Protein AF-A0A950A2Q5-F1 (afdb_monomer)

Radius of gyration: 20.27 Å; Cα contacts (8 Å, |Δi|>4): 127; chains: 1; bounding box: 58×27×63 Å

Secondary structure (DSSP, 8-state):
-----PPPPP-HHHHHHHHHHHHHHHHHHHHHHHHHHHHHTTHHHHHTTSS-B-HHHHHHHTT--HHHHHHHHHHHHHTTSSEEETTTTEEE--HHHHHHHH-TTSTT--HHHHHHHHHHHHHGGG--

Structure (mmCIF, N/CA/C/O backbone):
data_AF-A0A950A2Q5-F1
#
_entry.id   AF-A0A950A2Q5-F1
#
loop_
_atom_site.group_PDB
_atom_site.id
_atom_site.type_symbol
_atom_site.label_atom_id
_atom_site.label_alt_id
_atom_site.label_comp_id
_atom_site.label_asym_id
_atom_site.label_entity_id
_atom_site.label_seq_id
_atom_site.pdbx_PDB_ins_code
_atom_site.Cartn_x
_atom_site.Cartn_y
_atom_site.Cartn_z
_atom_site.occupancy
_atom_site.B_iso_or_equiv
_atom_site.auth_seq_id
_atom_site.auth_comp_id
_atom_site.auth_asym_id
_atom_site.auth_atom_id
_atom_site.pdbx_PDB_model_num
ATOM 1 N N . MET A 1 1 ? 37.668 -2.706 -46.804 1.00 42.62 1 MET A N 1
ATOM 2 C CA . MET A 1 1 ? 36.791 -3.819 -46.392 1.00 42.62 1 MET A CA 1
ATOM 3 C C . MET A 1 1 ? 35.836 -3.239 -45.363 1.00 42.62 1 MET A C 1
ATOM 5 O O . MET A 1 1 ? 36.250 -3.008 -44.239 1.00 42.62 1 MET A O 1
ATOM 9 N N . SER A 1 2 ? 34.651 -2.813 -45.806 1.00 56.50 2 SER A N 1
ATOM 10 C CA . SER A 1 2 ? 33.672 -2.120 -44.961 1.00 56.50 2 SER A CA 1
ATOM 11 C C . SER A 1 2 ? 32.715 -3.170 -44.416 1.00 56.50 2 SER A C 1
ATOM 13 O O . SER A 1 2 ? 31.931 -3.727 -45.181 1.00 56.50 2 SER A O 1
ATOM 15 N N . THR A 1 3 ? 32.825 -3.497 -43.133 1.00 56.22 3 THR A N 1
ATOM 16 C CA . THR A 1 3 ? 31.851 -4.365 -42.469 1.00 56.22 3 THR A CA 1
ATOM 17 C C . THR A 1 3 ? 30.588 -3.539 -42.276 1.00 56.22 3 THR A C 1
ATOM 19 O O . THR A 1 3 ? 30.581 -2.590 -41.498 1.00 56.22 3 THR A O 1
ATOM 22 N N . ILE A 1 4 ? 29.544 -3.833 -43.047 1.00 60.97 4 ILE A N 1
ATOM 23 C CA . ILE A 1 4 ? 28.211 -3.296 -42.782 1.00 60.97 4 ILE A CA 1
ATOM 24 C C . ILE A 1 4 ? 27.680 -4.123 -41.610 1.00 60.97 4 ILE A C 1
ATOM 26 O O . ILE A 1 4 ? 27.340 -5.290 -41.797 1.00 60.97 4 ILE A O 1
ATOM 30 N N . GLU A 1 5 ? 27.679 -3.561 -40.400 1.00 66.50 5 GLU A N 1
ATOM 31 C CA . GLU A 1 5 ? 26.885 -4.116 -39.301 1.00 66.50 5 GLU A CA 1
ATOM 32 C C . GLU A 1 5 ? 25.421 -4.090 -39.747 1.00 66.50 5 GLU A C 1
ATOM 34 O O . GLU A 1 5 ? 24.836 -3.024 -39.952 1.00 66.50 5 GLU A O 1
ATOM 39 N N . GLN A 1 6 ? 24.842 -5.268 -39.981 1.00 62.38 6 GLN A N 1
ATOM 40 C CA . GLN A 1 6 ? 23.401 -5.369 -40.168 1.00 62.38 6 GLN A CA 1
ATOM 41 C C . GLN A 1 6 ? 22.715 -4.924 -38.869 1.00 62.38 6 GLN A C 1
ATOM 43 O O . GLN A 1 6 ? 23.169 -5.319 -37.792 1.00 62.38 6 GLN A O 1
ATOM 48 N N . PRO A 1 7 ? 21.634 -4.125 -38.939 1.00 70.12 7 PRO A N 1
ATOM 49 C CA . PRO A 1 7 ? 20.871 -3.775 -37.752 1.00 70.12 7 PRO A CA 1
ATOM 50 C C . PRO A 1 7 ? 20.371 -5.054 -37.081 1.00 70.12 7 PRO A C 1
ATOM 52 O O . PRO A 1 7 ? 19.826 -5.930 -37.754 1.00 70.12 7 PRO A O 1
ATOM 55 N N . VAL A 1 8 ? 20.553 -5.163 -35.765 1.00 82.00 8 VAL A N 1
ATOM 56 C CA . VAL A 1 8 ? 19.960 -6.255 -34.989 1.00 82.00 8 VAL A CA 1
ATOM 57 C C . VAL A 1 8 ? 18.440 -6.142 -35.110 1.00 82.00 8 VAL A C 1
ATOM 59 O O . VAL A 1 8 ? 17.856 -5.139 -34.697 1.00 82.00 8 VAL A O 1
ATOM 62 N N . GLU A 1 9 ? 17.804 -7.151 -35.701 1.00 89.12 9 GLU A N 1
ATOM 63 C CA . GLU A 1 9 ? 16.348 -7.221 -35.810 1.00 89.12 9 GLU A CA 1
ATOM 64 C C . GLU A 1 9 ? 15.730 -7.403 -34.414 1.00 89.12 9 GLU A C 1
ATOM 66 O O . GLU A 1 9 ? 16.133 -8.283 -33.649 1.00 89.12 9 GLU A O 1
ATOM 71 N N . VAL A 1 10 ? 14.772 -6.543 -34.059 1.00 93.81 10 VAL A N 1
ATOM 72 C CA . VAL A 1 10 ? 14.095 -6.582 -32.757 1.00 93.81 10 VAL A CA 1
ATOM 73 C C . VAL A 1 10 ? 12.874 -7.489 -32.841 1.00 93.81 10 VAL A C 1
ATOM 75 O O . VAL A 1 10 ? 11.943 -7.233 -33.599 1.00 93.81 10 VAL A O 1
ATOM 78 N N . ASP A 1 11 ? 12.857 -8.516 -31.999 1.00 96.12 11 ASP A N 1
ATOM 79 C CA . ASP A 1 11 ? 11.705 -9.389 -31.782 1.00 96.12 11 ASP A CA 1
ATOM 80 C C . ASP A 1 11 ? 10.662 -8.669 -30.906 1.00 96.12 11 ASP A C 1
ATOM 82 O O . ASP A 1 11 ? 10.907 -8.380 -29.728 1.00 96.12 11 ASP A O 1
ATOM 86 N N . GLY A 1 12 ? 9.506 -8.349 -31.494 1.00 95.94 12 GLY A N 1
ATOM 87 C CA . GLY A 1 12 ? 8.439 -7.591 -30.835 1.00 95.94 12 GLY A CA 1
ATOM 88 C C . GLY A 1 12 ? 7.838 -8.297 -29.61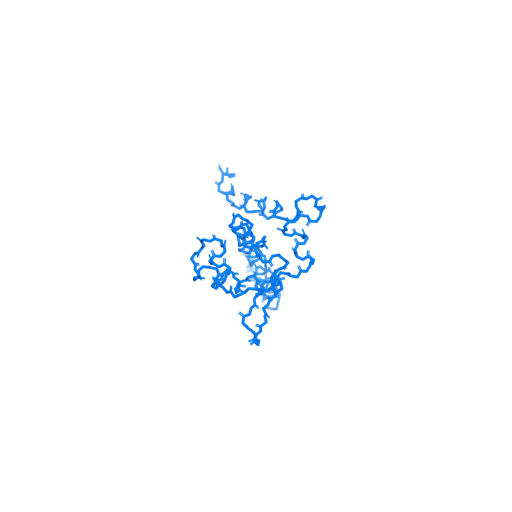6 1.00 95.94 12 GLY A C 1
ATOM 89 O O . GLY A 1 12 ? 7.533 -7.636 -28.621 1.00 95.94 12 GLY A O 1
ATOM 90 N N . ASP A 1 13 ? 7.738 -9.627 -29.638 1.00 97.50 13 ASP A N 1
ATOM 91 C CA . ASP A 1 13 ? 7.182 -10.394 -28.521 1.00 97.50 13 ASP A CA 1
ATOM 92 C C . ASP A 1 13 ? 8.150 -10.389 -27.335 1.00 97.50 13 ASP A C 1
ATOM 94 O O . ASP A 1 13 ? 7.750 -10.145 -26.192 1.00 97.50 13 ASP A O 1
ATOM 98 N N . LYS A 1 14 ? 9.449 -10.579 -27.598 1.00 97.56 14 LYS A N 1
ATOM 99 C CA . LYS A 1 14 ? 10.486 -10.478 -26.556 1.00 97.56 14 LYS A CA 1
ATOM 100 C C . LYS A 1 14 ? 10.581 -9.073 -25.974 1.00 97.56 14 LYS A C 1
ATOM 102 O O . LYS A 1 14 ? 10.770 -8.932 -24.764 1.00 97.56 14 LYS A O 1
ATOM 107 N N . LEU A 1 15 ? 10.4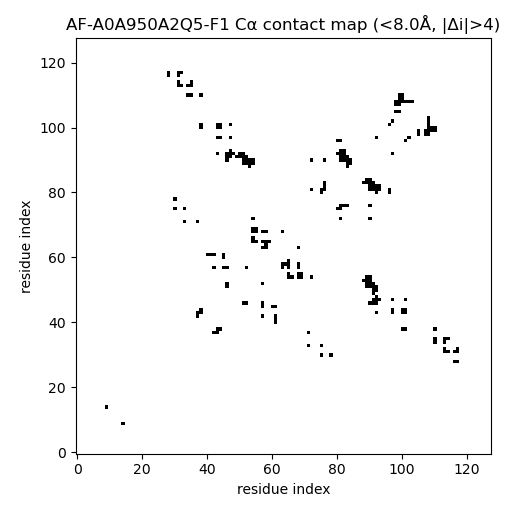34 -8.042 -26.809 1.00 97.44 15 LEU A N 1
ATOM 108 C CA . LEU A 1 15 ? 10.385 -6.658 -26.349 1.00 97.44 15 LEU A CA 1
ATOM 109 C C . LEU A 1 15 ? 9.215 -6.454 -25.382 1.00 97.44 15 LEU A C 1
ATOM 111 O O . LEU A 1 15 ? 9.429 -5.987 -24.265 1.00 97.44 15 LEU A O 1
ATOM 115 N N . MET A 1 16 ? 8.000 -6.847 -25.770 1.00 98.12 16 MET A N 1
ATOM 116 C CA . MET A 1 16 ? 6.820 -6.661 -24.924 1.00 98.12 16 MET A CA 1
ATOM 117 C C . MET A 1 16 ? 6.905 -7.453 -23.616 1.00 98.12 16 MET A C 1
ATOM 119 O O . MET A 1 16 ? 6.549 -6.923 -22.566 1.00 98.12 16 MET A O 1
ATOM 123 N N . GLN A 1 17 ? 7.459 -8.669 -23.630 1.00 98.38 17 GLN A N 1
ATOM 124 C CA . GLN A 1 17 ? 7.735 -9.425 -22.401 1.00 98.38 17 GLN A CA 1
ATOM 125 C C . GLN A 1 17 ? 8.683 -8.679 -21.454 1.00 98.38 17 GLN A C 1
ATOM 127 O O . GLN A 1 17 ? 8.467 -8.662 -20.241 1.00 98.38 17 GLN A O 1
ATOM 132 N N . PHE A 1 18 ? 9.743 -8.061 -21.986 1.00 98.19 18 PHE A N 1
ATOM 133 C CA . PHE A 1 18 ? 10.649 -7.250 -21.177 1.00 98.19 18 PHE A CA 1
ATOM 134 C C . PHE A 1 18 ? 9.965 -5.987 -20.645 1.00 98.19 18 PHE A C 1
ATOM 136 O O . PHE A 1 18 ? 10.152 -5.658 -19.477 1.00 98.19 18 PHE A O 1
ATOM 143 N N . VAL A 1 19 ? 9.140 -5.323 -21.462 1.00 98.38 19 VAL A N 1
ATOM 144 C CA . VAL A 1 19 ? 8.358 -4.149 -21.046 1.00 98.38 19 VAL A CA 1
ATOM 145 C C . VAL A 1 19 ? 7.429 -4.492 -19.884 1.00 98.38 19 VAL A C 1
ATOM 147 O O . VAL A 1 19 ? 7.449 -3.776 -18.889 1.00 98.38 19 VAL A O 1
ATOM 150 N N . PHE A 1 20 ? 6.669 -5.591 -19.952 1.00 98.12 20 PHE A N 1
ATOM 151 C CA . PHE A 1 20 ? 5.789 -5.991 -18.846 1.00 98.12 20 PHE A CA 1
ATOM 152 C C . PHE A 1 20 ? 6.568 -6.279 -17.562 1.00 98.12 20 PHE A C 1
ATOM 154 O O . PHE A 1 20 ? 6.220 -5.739 -16.517 1.00 98.12 20 PHE A O 1
ATOM 161 N N . ARG A 1 21 ? 7.688 -7.010 -17.651 1.00 98.25 21 ARG A N 1
ATOM 162 C CA . ARG A 1 21 ? 8.568 -7.224 -16.491 1.00 98.25 21 ARG A CA 1
ATOM 163 C C . ARG A 1 21 ? 9.061 -5.901 -15.901 1.00 98.25 21 ARG A C 1
ATOM 165 O O . ARG A 1 21 ? 9.062 -5.732 -14.691 1.00 98.25 21 ARG A O 1
ATOM 172 N N . ALA A 1 22 ? 9.487 -4.960 -16.742 1.00 98.19 22 ALA A N 1
ATOM 173 C CA . ALA A 1 22 ? 9.955 -3.657 -16.278 1.00 98.19 2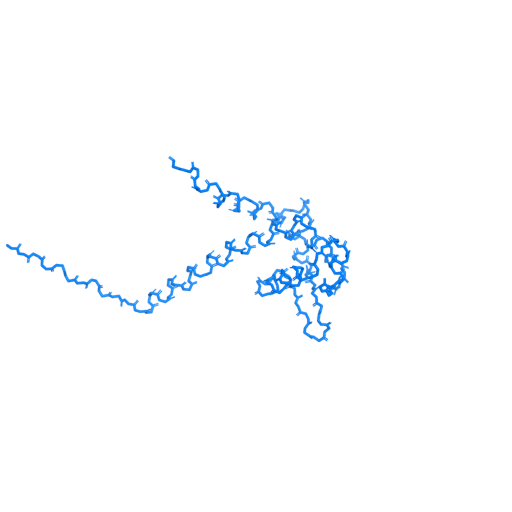2 ALA A CA 1
ATOM 174 C C . ALA A 1 22 ? 8.833 -2.848 -15.604 1.00 98.19 22 ALA A C 1
ATOM 176 O O . ALA A 1 22 ? 9.079 -2.174 -14.606 1.00 98.19 22 ALA A O 1
ATOM 177 N N . VAL A 1 23 ? 7.602 -2.932 -16.1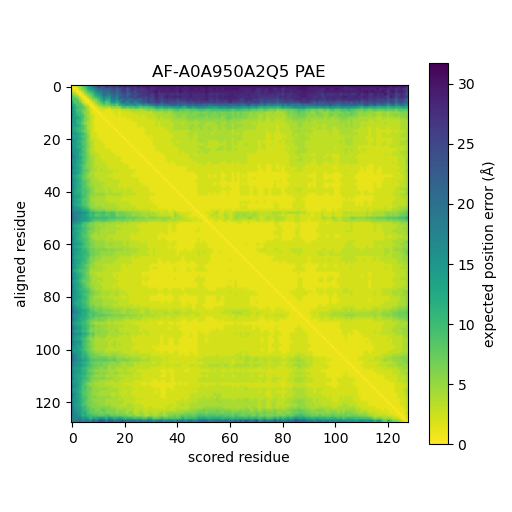18 1.00 97.62 23 VAL A N 1
ATOM 178 C CA . VAL A 1 23 ? 6.421 -2.312 -15.502 1.00 97.62 23 VAL A CA 1
ATOM 179 C C . VAL A 1 23 ? 6.133 -2.920 -14.129 1.00 97.62 23 VAL A C 1
ATOM 181 O O . VAL A 1 23 ? 5.873 -2.158 -13.199 1.00 97.62 23 VAL A O 1
ATOM 184 N N . ASP A 1 24 ? 6.240 -4.242 -13.973 1.00 96.62 24 ASP A N 1
ATOM 185 C CA . ASP A 1 24 ? 6.058 -4.914 -12.680 1.00 96.62 24 ASP A CA 1
ATOM 186 C C . ASP A 1 24 ? 7.091 -4.437 -11.644 1.00 96.62 24 ASP A C 1
ATOM 188 O O . ASP A 1 24 ? 6.728 -4.068 -10.526 1.00 96.62 24 ASP A O 1
ATOM 192 N N . GLU A 1 25 ? 8.370 -4.358 -12.023 1.00 96.31 25 GLU A N 1
ATOM 193 C CA . GLU A 1 25 ? 9.463 -3.896 -11.147 1.00 96.31 25 GLU A CA 1
ATOM 194 C C . GLU A 1 25 ? 9.289 -2.427 -10.718 1.00 96.31 25 GLU A C 1
ATOM 196 O O . GLU A 1 25 ? 9.435 -2.063 -9.543 1.00 96.31 25 GLU A O 1
ATOM 201 N N . VAL A 1 26 ? 8.924 -1.553 -11.664 1.00 95.69 26 VAL A N 1
ATOM 202 C CA . VAL A 1 26 ? 8.632 -0.143 -11.364 1.00 95.69 26 VAL A CA 1
ATOM 203 C C . VAL A 1 26 ? 7.390 -0.033 -10.478 1.00 95.69 26 VAL A C 1
ATOM 205 O O . VAL A 1 26 ? 7.397 0.724 -9.506 1.00 95.69 26 VAL A O 1
ATOM 208 N N . GLY A 1 27 ? 6.342 -0.809 -10.761 1.00 95.75 27 GLY A N 1
ATOM 209 C CA . GLY A 1 27 ? 5.127 -0.871 -9.951 1.00 95.75 27 GLY A CA 1
ATOM 210 C C . GLY A 1 27 ? 5.411 -1.296 -8.510 1.00 95.75 27 GLY A C 1
ATOM 211 O O . GLY A 1 27 ? 4.959 -0.634 -7.573 1.00 95.75 27 GLY A O 1
ATOM 212 N N . ALA A 1 28 ? 6.232 -2.330 -8.318 1.00 95.19 28 ALA A N 1
ATOM 213 C CA . ALA A 1 28 ? 6.677 -2.777 -7.001 1.00 95.19 28 ALA A CA 1
ATOM 214 C C . ALA A 1 28 ? 7.449 -1.676 -6.251 1.00 95.19 28 ALA A C 1
ATOM 216 O O . ALA A 1 28 ? 7.207 -1.452 -5.062 1.00 95.19 28 ALA A O 1
ATOM 217 N N . THR A 1 29 ? 8.313 -0.931 -6.951 1.00 94.75 29 THR A N 1
ATOM 218 C CA . THR A 1 29 ? 9.064 0.203 -6.382 1.00 94.75 29 THR A CA 1
ATOM 219 C C . THR A 1 29 ? 8.137 1.328 -5.916 1.00 94.75 29 THR A C 1
ATOM 221 O O . THR A 1 29 ? 8.280 1.835 -4.801 1.00 94.75 29 THR A O 1
ATOM 224 N N . LEU A 1 30 ? 7.152 1.708 -6.734 1.00 95.19 30 LEU A N 1
ATOM 225 C CA . LEU A 1 30 ? 6.159 2.722 -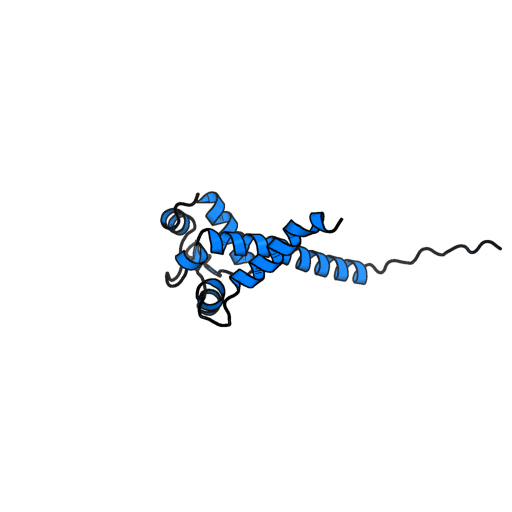6.364 1.00 95.19 30 LEU A CA 1
ATOM 226 C C . LEU A 1 30 ? 5.316 2.265 -5.168 1.00 95.19 30 LEU A C 1
ATOM 228 O O . LEU A 1 30 ? 5.071 3.041 -4.242 1.00 95.19 30 LEU A O 1
ATOM 232 N N . ASN A 1 31 ? 4.918 0.992 -5.145 1.00 97.25 31 ASN A N 1
ATOM 233 C CA . ASN A 1 31 ? 4.162 0.441 -4.032 1.00 97.25 31 ASN A CA 1
ATOM 234 C C . ASN A 1 31 ? 4.981 0.375 -2.735 1.00 97.25 31 ASN A C 1
ATOM 236 O O . ASN A 1 31 ? 4.425 0.603 -1.664 1.00 97.25 31 ASN A O 1
ATOM 240 N N . ALA A 1 32 ? 6.298 0.151 -2.799 1.00 97.38 32 ALA A N 1
ATOM 241 C CA . ALA A 1 32 ? 7.150 0.177 -1.610 1.00 97.38 32 ALA A CA 1
ATOM 242 C C . ALA A 1 32 ? 7.038 1.510 -0.852 1.00 97.38 32 ALA A C 1
ATOM 244 O O . ALA A 1 32 ? 6.914 1.520 0.375 1.00 97.38 32 ALA A O 1
ATOM 245 N N . ALA A 1 33 ? 6.983 2.635 -1.573 1.00 97.06 33 ALA A N 1
ATOM 246 C CA . ALA A 1 33 ? 6.738 3.938 -0.963 1.00 97.06 33 ALA A CA 1
ATOM 247 C C . ALA A 1 33 ? 5.359 4.007 -0.278 1.00 97.06 33 ALA A C 1
ATOM 249 O O . ALA A 1 33 ? 5.255 4.514 0.840 1.00 97.06 33 ALA A O 1
ATOM 250 N N . LEU A 1 34 ? 4.311 3.458 -0.901 1.00 98.25 34 LEU A N 1
ATOM 251 C CA . LEU A 1 34 ? 2.957 3.429 -0.335 1.00 98.25 34 LEU A CA 1
ATOM 252 C C . LEU A 1 34 ? 2.850 2.544 0.912 1.00 98.25 34 LEU A C 1
ATOM 254 O O . LEU A 1 34 ? 2.152 2.921 1.856 1.00 98.25 34 LEU A O 1
ATOM 258 N N . VAL A 1 35 ? 3.558 1.412 0.957 1.00 98.50 35 VAL A N 1
ATOM 259 C CA . VAL A 1 35 ? 3.627 0.563 2.155 1.00 98.50 35 VAL A CA 1
ATOM 260 C C . VAL A 1 35 ? 4.292 1.321 3.302 1.00 98.50 35 VAL A C 1
ATOM 262 O O . VAL A 1 35 ? 3.745 1.355 4.403 1.00 98.50 35 VAL A O 1
ATOM 265 N N . VAL A 1 36 ? 5.416 1.999 3.044 1.00 98.31 36 VAL A N 1
ATOM 266 C CA . VAL A 1 36 ? 6.094 2.818 4.063 1.00 98.31 36 VAL A CA 1
ATOM 267 C C . VAL A 1 36 ? 5.203 3.968 4.546 1.00 98.31 36 VAL A C 1
ATOM 269 O O . VAL A 1 36 ? 5.181 4.254 5.742 1.00 98.31 36 VAL A O 1
ATOM 272 N N . ILE A 1 37 ? 4.450 4.618 3.653 1.00 98.19 37 ILE A N 1
ATOM 273 C CA . ILE A 1 37 ? 3.473 5.652 4.028 1.00 98.19 37 ILE A CA 1
ATOM 274 C C . ILE A 1 37 ? 2.386 5.062 4.936 1.00 98.19 37 ILE A C 1
ATOM 276 O O . ILE A 1 37 ? 2.119 5.618 6.000 1.00 98.19 37 ILE A O 1
ATOM 280 N N . GLY A 1 38 ? 1.797 3.928 4.549 1.00 98.44 38 GLY A N 1
ATOM 281 C CA . GLY A 1 38 ? 0.736 3.267 5.309 1.00 98.44 38 GLY A CA 1
ATOM 282 C C . GLY A 1 38 ? 1.174 2.812 6.700 1.00 98.44 38 GLY A C 1
ATOM 283 O O . GLY A 1 38 ? 0.426 2.986 7.663 1.00 98.44 38 GLY A O 1
ATOM 284 N N . ASP A 1 39 ? 2.396 2.288 6.830 1.00 98.31 39 ASP A N 1
ATOM 285 C CA . ASP A 1 39 ? 2.987 1.962 8.130 1.00 98.31 39 ASP A CA 1
ATOM 286 C C . ASP A 1 39 ? 3.224 3.232 8.962 1.00 98.31 39 ASP A C 1
ATOM 288 O O . ASP A 1 39 ? 2.707 3.347 10.073 1.00 98.31 39 ASP A O 1
ATOM 292 N N . LYS A 1 40 ? 3.916 4.243 8.420 1.00 97.75 40 LYS A N 1
ATOM 293 C CA . LYS A 1 40 ? 4.238 5.474 9.166 1.00 97.75 40 LYS A CA 1
ATOM 294 C C . LYS A 1 40 ? 3.007 6.246 9.635 1.00 97.75 40 LYS A C 1
ATOM 296 O O . LYS A 1 40 ? 3.019 6.778 10.741 1.00 97.75 40 LYS A O 1
ATOM 301 N N . LEU A 1 41 ? 1.960 6.308 8.815 1.00 98.19 41 LEU A N 1
ATOM 302 C CA . LEU A 1 41 ? 0.699 6.973 9.161 1.00 98.19 41 LEU A CA 1
ATOM 303 C C . LEU A 1 41 ? -0.233 6.086 10.003 1.00 98.19 41 LEU A C 1
ATOM 305 O O . LEU A 1 41 ? -1.279 6.546 10.452 1.00 98.19 41 LEU A O 1
ATOM 309 N N . GLY A 1 42 ? 0.139 4.825 10.242 1.00 98.06 42 GLY A N 1
ATOM 310 C CA . GLY A 1 42 ? -0.626 3.893 11.067 1.00 98.06 42 GLY A CA 1
ATOM 311 C C . GLY A 1 42 ? -1.902 3.367 10.408 1.00 98.06 42 GLY A C 1
ATOM 312 O O . GLY A 1 42 ? -2.745 2.801 11.102 1.00 98.06 42 GLY A O 1
ATOM 313 N N . TRP A 1 43 ? -2.057 3.511 9.091 1.00 98.69 43 TRP A N 1
ATOM 314 C CA . TRP A 1 43 ? -3.265 3.108 8.368 1.00 98.69 43 TRP A CA 1
ATOM 315 C C . TRP A 1 43 ? -3.510 1.596 8.424 1.00 98.69 43 TRP A C 1
ATOM 317 O O . TRP A 1 43 ? -4.638 1.176 8.678 1.00 98.69 43 TRP A O 1
ATOM 327 N N . TYR A 1 44 ? -2.466 0.768 8.299 1.00 98.62 44 TYR A N 1
ATOM 328 C CA . TYR A 1 44 ? -2.603 -0.687 8.465 1.00 98.62 44 TYR A CA 1
ATOM 329 C C . TYR A 1 44 ? -3.054 -1.071 9.877 1.00 98.62 44 TYR A C 1
ATOM 331 O O . TYR A 1 44 ? -4.003 -1.835 10.041 1.00 98.62 44 TYR A O 1
ATOM 339 N N . ARG A 1 45 ? -2.425 -0.488 10.907 1.00 98.44 45 ARG A N 1
ATOM 340 C CA . ARG A 1 45 ? -2.791 -0.715 12.316 1.00 98.44 45 ARG A CA 1
ATOM 341 C C . ARG A 1 45 ? -4.222 -0.268 12.619 1.00 98.44 45 ARG A C 1
ATOM 343 O O . ARG A 1 45 ? -4.907 -0.923 13.392 1.00 98.44 45 ARG A O 1
ATOM 350 N N . ALA A 1 46 ? -4.690 0.810 11.994 1.00 98.38 46 ALA A N 1
ATOM 351 C CA . ALA A 1 46 ? -6.055 1.300 12.163 1.00 98.38 46 ALA A CA 1
ATOM 352 C C . ALA A 1 46 ? -7.117 0.429 11.462 1.00 98.38 46 ALA A C 1
ATOM 354 O O . ALA A 1 46 ? -8.263 0.407 11.916 1.00 98.38 46 ALA A O 1
ATOM 355 N N . LEU A 1 47 ? -6.751 -0.279 10.385 1.00 98.38 47 LEU A N 1
ATOM 356 C CA . LEU A 1 47 ? -7.608 -1.254 9.695 1.00 98.38 47 LEU A CA 1
ATOM 357 C C . LEU A 1 47 ? -7.664 -2.610 10.412 1.00 98.38 47 LEU A C 1
ATOM 359 O O . LEU A 1 47 ? -8.704 -3.276 10.372 1.00 98.38 47 LEU A O 1
ATOM 363 N N . ALA A 1 48 ? -6.567 -3.021 11.051 1.00 97.75 48 ALA A N 1
ATOM 364 C CA . ALA A 1 48 ? -6.431 -4.317 11.708 1.00 97.75 48 ALA A CA 1
ATOM 365 C C . ALA A 1 48 ? -7.587 -4.604 12.684 1.00 97.75 48 ALA A C 1
ATOM 367 O O . ALA A 1 48 ? -7.927 -3.789 13.542 1.00 97.75 48 ALA A O 1
ATOM 368 N N . GLY A 1 49 ? -8.217 -5.773 12.540 1.00 93.06 49 GLY A N 1
ATOM 369 C CA . GLY A 1 49 ? -9.274 -6.242 13.446 1.00 93.06 49 GLY A CA 1
ATOM 370 C C . GLY A 1 49 ? -10.611 -5.488 13.378 1.00 93.06 49 GLY A C 1
ATOM 371 O O . GLY A 1 49 ? -11.505 -5.782 14.164 1.00 93.06 49 GLY A O 1
ATOM 372 N N . THR A 1 50 ? -10.790 -4.539 12.453 1.00 95.69 50 THR A N 1
ATOM 373 C CA . THR A 1 50 ? -12.035 -3.745 12.352 1.00 95.69 50 THR A CA 1
ATOM 374 C C . THR A 1 50 ? -13.158 -4.426 11.570 1.00 95.69 50 THR A C 1
ATOM 376 O O . THR A 1 50 ? -14.300 -3.974 11.620 1.00 95.69 50 THR A O 1
ATOM 379 N N . GLY A 1 51 ? -12.840 -5.469 10.796 1.00 93.06 51 GLY A N 1
ATOM 380 C CA . GLY A 1 51 ? -13.754 -6.046 9.802 1.00 93.06 51 GLY A CA 1
ATOM 381 C C . GLY A 1 51 ? -13.963 -5.164 8.561 1.00 93.06 51 GLY A C 1
ATOM 382 O O . GLY A 1 51 ? -14.678 -5.557 7.646 1.00 93.06 51 GLY A O 1
ATOM 383 N N . GLY A 1 52 ? -13.323 -3.994 8.510 1.00 97.12 52 GLY A N 1
ATOM 384 C CA . GLY A 1 52 ? -13.319 -3.068 7.387 1.00 97.12 52 GLY A CA 1
ATOM 385 C C . GLY A 1 52 ? -13.641 -1.633 7.808 1.00 97.12 52 GLY A C 1
ATOM 386 O O . GLY A 1 52 ? -14.317 -1.414 8.814 1.00 97.12 52 GLY A O 1
ATOM 387 N N . LEU A 1 53 ? -13.180 -0.658 7.026 1.00 98.69 53 LEU A N 1
ATOM 388 C CA . LEU A 1 53 ? -13.456 0.772 7.175 1.00 98.69 53 LEU A CA 1
ATOM 389 C C . LEU A 1 53 ? -13.670 1.415 5.799 1.00 98.69 53 LEU A C 1
ATOM 391 O O . LEU A 1 53 ? -13.038 1.042 4.813 1.00 98.69 53 LEU A O 1
ATOM 395 N N . SER A 1 54 ? -14.537 2.416 5.731 1.00 98.62 54 SER A N 1
ATOM 396 C CA . SER A 1 54 ? -14.576 3.372 4.624 1.00 98.62 54 SER A CA 1
ATOM 397 C C . SER A 1 54 ? -13.379 4.337 4.695 1.00 98.62 54 SER A C 1
ATOM 399 O O . SER A 1 54 ? -12.797 4.524 5.771 1.00 98.62 54 SER A O 1
ATOM 401 N N . PRO A 1 55 ? -13.025 5.018 3.587 1.00 98.62 55 PRO A N 1
ATOM 402 C CA . PRO A 1 55 ? -11.960 6.019 3.597 1.00 98.62 55 PRO A CA 1
ATOM 403 C C . PRO A 1 55 ? -12.162 7.128 4.636 1.00 98.62 55 PRO A C 1
ATOM 405 O O . PRO A 1 55 ? -11.200 7.546 5.274 1.00 98.62 55 PRO A O 1
ATOM 408 N N . SER A 1 56 ? -13.405 7.573 4.849 1.00 98.62 56 SER A N 1
ATOM 409 C CA . SER A 1 56 ? -13.735 8.600 5.842 1.00 98.62 56 SER A CA 1
ATOM 410 C C . SER A 1 56 ? -13.525 8.120 7.275 1.00 98.62 56 SER A C 1
ATOM 412 O O . SER A 1 56 ? -12.935 8.847 8.067 1.00 98.62 56 SER A O 1
ATOM 414 N N . GLU A 1 57 ? -13.941 6.893 7.605 1.00 98.69 57 GLU A N 1
ATOM 415 C CA . GLU A 1 57 ? -13.743 6.333 8.950 1.00 98.69 57 GLU A CA 1
ATOM 416 C C . GLU A 1 57 ? -12.253 6.138 9.261 1.00 98.69 57 GLU A C 1
ATOM 418 O O . GLU A 1 57 ? -11.806 6.426 10.372 1.00 98.69 57 GLU A O 1
ATOM 423 N N . LEU A 1 58 ? -11.468 5.666 8.286 1.00 98.69 58 LEU A N 1
ATOM 424 C CA . LEU A 1 58 ? -10.022 5.526 8.454 1.00 98.69 58 LEU A CA 1
ATOM 425 C C . LEU A 1 58 ? -9.349 6.896 8.618 1.00 98.69 58 LEU A C 1
ATOM 427 O O . LEU A 1 58 ? -8.530 7.068 9.517 1.00 98.69 58 LEU A O 1
ATOM 431 N N . ALA A 1 59 ? -9.736 7.878 7.804 1.00 98.69 59 ALA A N 1
ATOM 432 C CA . ALA A 1 59 ? -9.212 9.237 7.876 1.00 98.69 59 ALA A CA 1
ATOM 433 C C . ALA A 1 59 ? -9.480 9.908 9.227 1.00 98.69 59 ALA A C 1
ATOM 435 O O . ALA A 1 59 ? -8.565 10.492 9.808 1.00 98.69 59 ALA A O 1
ATOM 436 N N . GLU A 1 60 ? -10.700 9.776 9.752 1.00 98.50 60 GLU A N 1
ATOM 437 C CA . GLU A 1 60 ? -11.071 10.275 11.078 1.00 98.50 60 GLU A CA 1
ATOM 438 C C . GLU A 1 60 ? -10.232 9.609 12.177 1.00 98.50 60 GLU A C 1
ATOM 440 O O . GLU A 1 60 ? -9.650 10.295 13.018 1.00 98.50 60 GLU A O 1
ATOM 445 N N . ARG A 1 61 ? -10.085 8.279 12.125 1.00 98.12 61 ARG A N 1
ATOM 446 C CA . ARG A 1 61 ? -9.307 7.508 13.109 1.00 98.12 61 ARG A CA 1
ATOM 447 C C . ARG A 1 61 ? -7.831 7.884 13.155 1.00 98.12 61 ARG A C 1
ATOM 449 O O . ARG A 1 61 ? -7.232 7.820 14.225 1.00 98.12 61 ARG A O 1
ATOM 456 N N . THR A 1 62 ? -7.235 8.236 12.020 1.00 98.31 62 THR A N 1
ATOM 457 C CA . THR A 1 62 ? -5.794 8.520 11.929 1.00 98.31 62 THR A CA 1
ATOM 458 C C . THR A 1 62 ? -5.475 10.004 11.779 1.00 98.31 62 THR A C 1
ATOM 460 O O . THR A 1 62 ? -4.333 10.351 11.481 1.00 98.31 62 THR A O 1
ATOM 463 N N . GLY A 1 63 ? -6.464 10.893 11.936 1.00 98.06 63 GLY A N 1
ATOM 464 C CA . GLY A 1 63 ? -6.282 12.340 11.769 1.00 98.06 63 GLY A CA 1
ATOM 465 C C . GLY A 1 63 ? -5.736 12.724 10.389 1.00 98.06 63 GLY A C 1
ATOM 466 O O . GLY A 1 63 ? -4.974 13.679 10.255 1.00 98.06 63 GLY A O 1
ATOM 467 N N . SER A 1 64 ? -6.059 11.934 9.368 1.00 98.19 64 SER A N 1
ATOM 468 C CA . SER A 1 64 ? -5.556 12.086 8.003 1.00 98.19 64 SER A CA 1
ATOM 469 C C . SER A 1 64 ? -6.596 12.768 7.117 1.00 98.19 64 SER A C 1
ATOM 471 O O . SER A 1 64 ? -7.792 12.723 7.386 1.00 98.19 64 SER A O 1
ATOM 473 N N . ALA A 1 65 ? -6.163 13.392 6.023 1.00 98.31 65 ALA A N 1
ATOM 474 C CA . ALA A 1 65 ? -7.100 13.938 5.047 1.00 98.31 65 ALA A CA 1
ATOM 475 C C . ALA A 1 65 ? -7.703 12.813 4.189 1.00 98.31 65 ALA A C 1
ATOM 477 O O . ALA A 1 65 ? -6.982 12.059 3.533 1.00 98.31 65 ALA A O 1
ATOM 478 N N . GLU A 1 66 ? -9.035 12.739 4.170 1.00 98.44 66 GLU A N 1
ATOM 479 C CA . GLU A 1 66 ? -9.812 11.654 3.554 1.00 98.44 66 GLU A CA 1
ATOM 480 C C . GLU A 1 66 ? -9.426 11.375 2.099 1.00 98.44 66 GLU A C 1
ATOM 482 O O . GLU A 1 66 ? -9.232 10.218 1.732 1.00 98.44 66 GLU A O 1
ATOM 487 N N . ARG A 1 67 ? -9.211 12.421 1.291 1.00 98.44 67 ARG A N 1
ATOM 488 C CA . ARG A 1 67 ? -8.823 12.272 -0.116 1.00 98.44 67 ARG A CA 1
ATOM 489 C C . ARG A 1 67 ? -7.551 11.436 -0.282 1.00 98.44 67 ARG A C 1
AT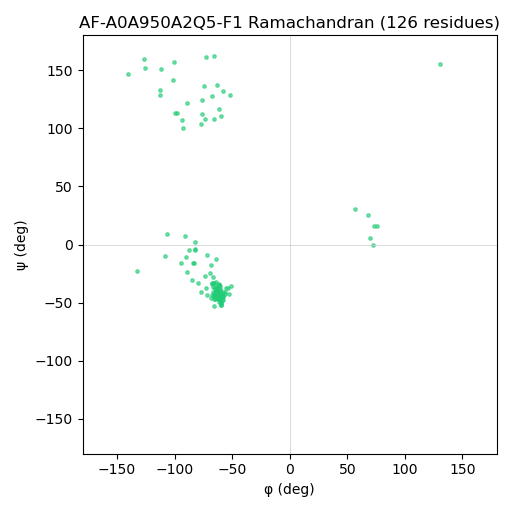OM 491 O O . ARG A 1 67 ? -7.507 10.587 -1.163 1.00 98.44 67 ARG A O 1
ATOM 498 N N . TYR A 1 68 ? -6.535 11.654 0.554 1.00 98.38 68 TYR A N 1
ATOM 499 C CA . TYR A 1 68 ? -5.280 10.898 0.479 1.00 98.38 68 TYR A CA 1
ATOM 500 C C . TYR A 1 68 ? -5.446 9.464 0.976 1.00 98.38 68 TYR A C 1
ATOM 502 O O . TYR A 1 68 ? -4.890 8.547 0.379 1.00 98.38 68 TYR A O 1
ATOM 510 N N . VAL A 1 69 ? -6.250 9.268 2.024 1.00 98.69 69 VAL A N 1
ATOM 511 C CA . VAL A 1 69 ? -6.588 7.932 2.530 1.00 98.69 69 VAL A CA 1
ATOM 512 C C . VAL A 1 69 ? -7.302 7.118 1.455 1.00 98.69 69 VAL A C 1
ATOM 514 O O . VAL A 1 69 ? -6.946 5.968 1.223 1.00 98.69 69 VAL A O 1
ATOM 517 N N . ARG A 1 70 ? -8.264 7.720 0.748 1.00 98.62 70 ARG A N 1
ATOM 518 C CA . ARG A 1 70 ? -8.995 7.073 -0.346 1.00 98.62 70 ARG A CA 1
ATOM 519 C C . ARG A 1 70 ? -8.072 6.626 -1.473 1.00 98.62 70 ARG A C 1
ATOM 521 O O . ARG A 1 70 ? -8.148 5.477 -1.889 1.00 98.62 70 ARG A O 1
ATOM 528 N N . GLU A 1 71 ? -7.209 7.513 -1.964 1.00 98.56 71 GLU A N 1
ATOM 529 C CA . GLU A 1 71 ? -6.293 7.159 -3.056 1.00 98.56 71 GLU A CA 1
ATOM 530 C C . GLU A 1 71 ? -5.285 6.086 -2.631 1.00 98.56 71 GLU A C 1
ATOM 532 O O . GLU A 1 71 ? -4.994 5.168 -3.396 1.00 98.56 71 GLU A O 1
ATOM 537 N N . TRP A 1 72 ? -4.806 6.144 -1.387 1.00 98.75 72 TRP A N 1
ATOM 538 C CA . TRP A 1 72 ? -3.950 5.094 -0.849 1.00 98.75 72 TRP A CA 1
ATOM 539 C C . TRP A 1 72 ? -4.680 3.749 -0.742 1.00 98.75 72 TRP A C 1
ATOM 541 O O . TRP A 1 72 ? -4.144 2.739 -1.192 1.00 98.75 72 TRP A O 1
ATOM 551 N N . LEU A 1 73 ? -5.911 3.730 -0.219 1.00 98.81 73 LEU A N 1
ATOM 552 C CA . LEU A 1 73 ? -6.736 2.522 -0.128 1.00 98.81 73 LEU A CA 1
ATOM 553 C C . LEU A 1 73 ? -6.998 1.908 -1.508 1.00 98.81 73 LEU A C 1
ATOM 555 O O . LEU A 1 73 ? -6.846 0.700 -1.668 1.00 98.81 73 LEU A O 1
ATOM 559 N N . ASN A 1 74 ? -7.316 2.731 -2.511 1.00 98.62 74 ASN A N 1
ATOM 560 C CA . ASN A 1 74 ? -7.493 2.282 -3.894 1.00 98.62 74 ASN A CA 1
ATOM 561 C C . ASN A 1 74 ? -6.226 1.597 -4.425 1.00 98.62 74 ASN A C 1
ATOM 563 O O . ASN A 1 74 ? -6.295 0.508 -4.993 1.00 98.62 74 ASN A O 1
ATOM 567 N N . ALA A 1 75 ? -5.063 2.223 -4.224 1.00 98.50 7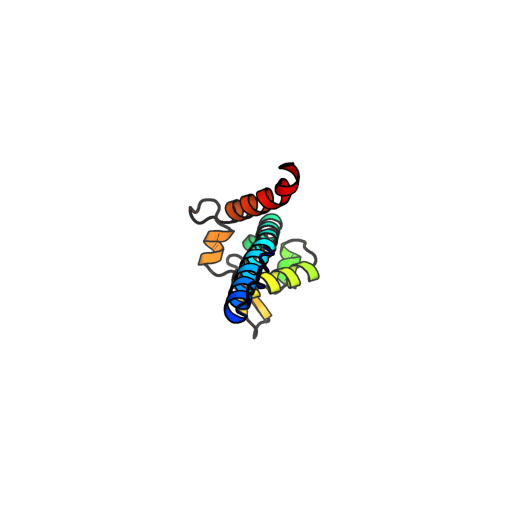5 ALA A N 1
ATOM 568 C CA . ALA A 1 75 ? -3.789 1.682 -4.680 1.00 98.50 75 ALA A CA 1
ATOM 569 C C . ALA A 1 75 ? -3.426 0.374 -3.957 1.00 98.50 75 ALA A C 1
ATOM 571 O O . ALA A 1 75 ? -3.025 -0.593 -4.601 1.00 98.50 75 ALA A O 1
ATOM 572 N N . GLN A 1 76 ? -3.613 0.310 -2.635 1.00 98.62 76 GLN A N 1
ATOM 573 C CA . GLN A 1 76 ? -3.352 -0.905 -1.861 1.00 98.62 76 GLN A CA 1
ATOM 574 C C . GLN A 1 76 ? -4.332 -2.035 -2.194 1.00 98.62 76 GLN A C 1
ATOM 576 O O . GLN A 1 76 ? -3.935 -3.199 -2.171 1.00 98.62 76 GLN A O 1
ATOM 581 N N . ALA A 1 77 ? -5.585 -1.717 -2.533 1.00 98.56 77 ALA A N 1
ATOM 582 C CA . ALA A 1 77 ? -6.561 -2.707 -2.976 1.00 98.56 77 ALA A CA 1
ATOM 583 C C . ALA A 1 77 ? -6.186 -3.280 -4.346 1.00 98.56 77 ALA A C 1
ATOM 585 O O . ALA A 1 77 ? -6.158 -4.496 -4.522 1.00 98.56 77 ALA A O 1
ATOM 586 N N . ALA A 1 78 ? -5.815 -2.415 -5.295 1.00 97.25 78 ALA A N 1
ATOM 587 C CA . ALA A 1 78 ? -5.332 -2.837 -6.608 1.00 97.25 78 ALA A CA 1
ATOM 588 C C . ALA A 1 78 ? -4.044 -3.679 -6.518 1.00 97.25 78 ALA A C 1
ATOM 590 O O . ALA A 1 78 ? -3.864 -4.608 -7.299 1.00 97.25 78 ALA A O 1
ATOM 591 N N . GLY A 1 79 ? -3.171 -3.376 -5.550 1.00 95.88 79 GLY A N 1
ATOM 592 C CA . GLY A 1 79 ? -1.946 -4.130 -5.276 1.00 95.88 79 GLY A CA 1
ATOM 593 C C . GLY A 1 79 ? -2.129 -5.393 -4.425 1.00 95.88 79 GLY A C 1
ATOM 594 O O . GLY A 1 79 ? -1.151 -6.098 -4.194 1.00 95.88 79 GLY A O 1
ATOM 595 N N . GLY A 1 80 ? -3.338 -5.681 -3.930 1.00 97.12 80 GLY A N 1
ATOM 596 C CA . GLY A 1 80 ? -3.624 -6.866 -3.108 1.00 97.12 80 GLY A CA 1
ATOM 597 C C . GLY A 1 80 ? -3.134 -6.803 -1.652 1.00 97.12 80 GLY A C 1
ATOM 598 O O . GLY A 1 80 ? -3.066 -7.834 -0.983 1.00 97.12 80 GLY A O 1
ATOM 599 N N . PHE A 1 81 ? -2.795 -5.616 -1.143 1.00 98.12 81 PHE A N 1
ATOM 600 C CA . PHE A 1 81 ? -2.373 -5.401 0.250 1.00 98.12 81 PHE A CA 1
ATOM 601 C C . PHE A 1 81 ? -3.561 -5.219 1.199 1.00 98.12 81 PHE A C 1
ATOM 603 O O . PHE A 1 81 ? -3.490 -5.590 2.369 1.00 98.12 81 PHE A O 1
ATOM 610 N N . VAL A 1 82 ? -4.661 -4.664 0.692 1.00 98.56 82 VAL A N 1
ATOM 611 C CA . VAL A 1 82 ? -5.958 -4.605 1.378 1.00 98.56 82 VAL A CA 1
ATOM 612 C C . VAL A 1 82 ? -7.030 -5.183 0.461 1.00 98.56 82 VAL A C 1
ATOM 614 O O . VAL A 1 82 ? -6.850 -5.249 -0.752 1.00 98.56 82 VAL A O 1
ATOM 617 N N . THR A 1 83 ? -8.159 -5.591 1.021 1.00 98.50 83 THR A N 1
ATOM 618 C CA . THR A 1 83 ? -9.322 -6.041 0.249 1.00 98.50 83 THR A CA 1
ATOM 619 C C . THR A 1 83 ? -10.370 -4.944 0.191 1.00 98.50 83 THR A C 1
ATOM 621 O O . THR A 1 83 ? -10.589 -4.251 1.182 1.00 98.50 83 THR A O 1
ATOM 6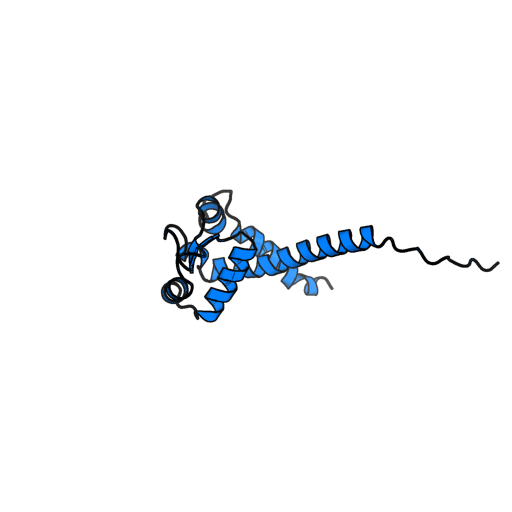24 N N . TYR A 1 84 ? -11.025 -4.794 -0.960 1.00 98.69 84 TYR A N 1
ATOM 625 C CA . TYR A 1 84 ? -12.142 -3.874 -1.157 1.00 98.69 84 TYR A CA 1
ATOM 626 C C . TYR A 1 84 ? -13.431 -4.660 -1.391 1.00 98.69 84 TYR A C 1
ATOM 628 O O . TYR A 1 84 ? -13.470 -5.542 -2.248 1.00 98.69 84 TYR A O 1
ATOM 636 N N . ASP A 1 85 ? -14.473 -4.326 -0.636 1.00 98.19 85 ASP A N 1
ATOM 637 C CA . ASP A 1 85 ? -15.826 -4.833 -0.836 1.00 98.19 85 ASP A CA 1
ATOM 638 C C . ASP A 1 85 ? -16.653 -3.802 -1.630 1.00 98.19 85 ASP A C 1
ATOM 640 O O . ASP A 1 85 ? -16.928 -2.715 -1.104 1.00 98.19 85 ASP A O 1
ATOM 644 N N . PRO A 1 86 ? -17.057 -4.106 -2.880 1.00 96.94 86 PRO A N 1
ATOM 645 C CA . PRO A 1 86 ? -17.821 -3.181 -3.710 1.00 96.94 86 PRO A CA 1
ATOM 646 C C . PRO A 1 86 ? -19.256 -2.954 -3.216 1.00 96.94 86 PRO A C 1
ATOM 648 O O . PRO A 1 86 ? -19.810 -1.892 -3.497 1.00 96.94 86 PRO A O 1
ATOM 651 N N . ASP A 1 87 ? -19.848 -3.895 -2.475 1.00 97.38 87 ASP A N 1
ATOM 652 C CA . ASP A 1 87 ? -21.238 -3.784 -2.019 1.00 97.38 87 ASP A CA 1
ATOM 653 C C . ASP A 1 87 ? -21.355 -2.815 -0.837 1.00 97.38 87 ASP A C 1
ATOM 655 O O . ASP A 1 87 ? -22.277 -1.999 -0.770 1.00 97.38 87 ASP A O 1
ATOM 659 N N . SER A 1 88 ? -20.397 -2.874 0.094 1.00 96.19 88 SER A N 1
ATOM 660 C CA . SER A 1 88 ? -20.356 -1.976 1.255 1.00 96.19 88 SER A CA 1
ATOM 661 C C . SER A 1 88 ? -19.477 -0.738 1.051 1.00 96.19 88 SER A C 1
ATOM 663 O O . SER A 1 88 ? -19.580 0.225 1.815 1.00 96.19 88 SER A O 1
ATOM 665 N N . GLY A 1 89 ? -18.604 -0.736 0.041 1.00 97.00 89 GLY A N 1
ATOM 666 C CA . GLY A 1 89 ? -17.635 0.331 -0.197 1.00 97.00 89 GLY A CA 1
ATOM 667 C C . GLY A 1 89 ? -16.539 0.410 0.871 1.00 97.00 89 GLY A C 1
ATOM 668 O O . GLY A 1 89 ? -15.987 1.492 1.103 1.00 97.00 89 GLY A O 1
ATOM 669 N N . ARG A 1 90 ? -16.243 -0.705 1.551 1.00 98.56 90 ARG A N 1
ATOM 670 C CA . ARG A 1 90 ? -15.320 -0.759 2.694 1.00 98.56 90 ARG A CA 1
ATOM 671 C C . ARG A 1 90 ? -14.053 -1.527 2.351 1.00 98.56 90 ARG A C 1
ATOM 673 O O . ARG A 1 90 ? -14.048 -2.432 1.522 1.00 98.56 90 ARG A O 1
ATOM 680 N N . TYR A 1 91 ? -12.977 -1.148 3.026 1.00 98.81 91 TYR A N 1
ATOM 681 C CA . TYR A 1 91 ? -11.655 -1.729 2.874 1.00 98.81 91 TYR A CA 1
ATOM 682 C C . TYR A 1 91 ? -11.278 -2.469 4.141 1.00 98.81 91 TYR A C 1
ATOM 684 O O . TYR A 1 91 ? -11.420 -1.922 5.232 1.00 98.81 91 TYR A O 1
ATOM 692 N N . SER A 1 92 ? -10.775 -3.685 4.012 1.00 98.50 92 SER A N 1
ATOM 693 C CA . SER A 1 92 ? -10.356 -4.517 5.136 1.00 98.50 92 SER A CA 1
ATOM 694 C C . SER A 1 92 ? -8.920 -4.990 4.959 1.00 98.50 92 SER A C 1
ATOM 696 O O . SER A 1 92 ? -8.413 -5.115 3.846 1.00 98.50 92 SER A O 1
ATOM 698 N N . LEU A 1 93 ? -8.250 -5.220 6.086 1.00 98.50 93 LEU A N 1
ATOM 699 C CA . LEU A 1 93 ? -6.938 -5.847 6.121 1.00 98.50 93 LEU A CA 1
ATOM 700 C C . LEU A 1 93 ? -7.144 -7.324 6.475 1.00 98.50 93 LEU A C 1
ATOM 702 O O . LEU A 1 93 ? -7.610 -7.594 7.588 1.00 98.50 93 LEU A O 1
ATOM 706 N N . PRO A 1 94 ? -6.864 -8.277 5.567 1.00 98.12 94 PRO A N 1
ATOM 707 C CA . PRO A 1 94 ? -7.064 -9.683 5.888 1.00 98.12 94 PRO A CA 1
ATOM 708 C C . PRO A 1 94 ? -6.102 -10.154 6.996 1.00 98.12 94 PRO A C 1
ATOM 710 O O . PRO A 1 94 ? -5.119 -9.465 7.304 1.00 98.12 94 PRO A O 1
ATOM 713 N N . PRO A 1 95 ? -6.385 -11.294 7.652 1.00 97.88 95 PRO A N 1
ATOM 714 C CA . PRO A 1 95 ? -5.621 -11.747 8.815 1.00 97.88 95 PRO A CA 1
ATOM 715 C C . PRO A 1 95 ? -4.123 -11.931 8.539 1.00 97.88 95 PRO A C 1
ATOM 717 O O . PRO A 1 95 ? -3.292 -11.515 9.345 1.00 97.88 95 PRO A O 1
ATOM 720 N N . GLU A 1 96 ? -3.765 -12.490 7.385 1.00 98.12 96 GLU A N 1
ATOM 721 C CA . GLU A 1 96 ? -2.379 -12.744 6.992 1.00 98.12 96 GLU A CA 1
ATOM 722 C C . GLU A 1 96 ? -1.607 -11.432 6.795 1.00 98.12 96 GLU A C 1
ATOM 724 O O . GLU A 1 96 ? -0.517 -11.260 7.344 1.00 98.12 96 GLU A O 1
ATOM 729 N N . GLN A 1 97 ? -2.194 -10.469 6.077 1.00 98.38 97 GLN A N 1
ATOM 730 C CA . GLN A 1 97 ? -1.622 -9.132 5.903 1.00 98.38 97 GLN A CA 1
ATOM 731 C C . GLN A 1 97 ? -1.571 -8.371 7.229 1.00 98.38 97 GLN A C 1
ATOM 733 O O . GLN A 1 97 ? -0.631 -7.615 7.454 1.00 98.38 97 GLN A O 1
ATOM 738 N N . THR A 1 98 ? -2.532 -8.586 8.133 1.00 98.25 98 THR A N 1
ATOM 739 C CA . THR A 1 98 ? -2.512 -7.990 9.476 1.00 98.25 98 THR A CA 1
ATOM 740 C C . THR A 1 98 ? -1.264 -8.424 10.237 1.00 98.25 98 THR A C 1
ATOM 742 O O . THR A 1 98 ? -0.528 -7.564 10.719 1.00 98.25 98 THR A O 1
ATOM 745 N N . VAL A 1 99 ? -0.966 -9.726 10.288 1.00 98.38 99 VAL A N 1
ATOM 746 C CA . VAL A 1 99 ? 0.270 -10.224 10.916 1.00 98.38 99 VAL A CA 1
ATOM 747 C C . VAL A 1 99 ? 1.495 -9.627 10.222 1.00 98.38 99 VAL A C 1
ATOM 749 O O . VAL A 1 99 ? 2.337 -9.017 10.875 1.00 98.38 99 VAL A O 1
ATOM 752 N N . ALA A 1 100 ? 1.570 -9.732 8.894 1.00 98.50 100 ALA A N 1
ATOM 753 C CA . ALA A 1 100 ? 2.754 -9.321 8.144 1.00 98.50 100 ALA A CA 1
ATOM 754 C C . ALA A 1 100 ? 3.024 -7.805 8.169 1.00 98.50 100 ALA A C 1
ATOM 756 O O . ALA A 1 100 ? 4.172 -7.390 8.043 1.00 98.50 100 ALA A O 1
ATOM 757 N N . LEU A 1 101 ? 1.998 -6.960 8.312 1.00 98.38 101 LEU A N 1
ATOM 758 C CA . LEU A 1 101 ? 2.129 -5.499 8.215 1.00 98.38 101 LEU A CA 1
ATOM 759 C C . LEU A 1 101 ? 1.993 -4.771 9.555 1.00 98.38 101 LEU A C 1
ATOM 761 O O . LEU A 1 101 ? 2.244 -3.566 9.600 1.00 98.38 101 LEU A O 1
ATOM 765 N N . THR A 1 102 ? 1.586 -5.448 10.636 1.00 97.94 102 THR A N 1
ATOM 766 C CA . THR A 1 102 ? 1.301 -4.768 11.915 1.00 97.94 102 THR A CA 1
ATOM 767 C C . THR A 1 102 ? 1.918 -5.404 13.159 1.00 97.94 102 THR A C 1
ATOM 769 O O . THR A 1 102 ? 2.113 -4.675 14.131 1.00 97.94 102 THR A O 1
ATOM 772 N N . ASP A 1 103 ? 2.264 -6.695 13.143 1.00 97.56 103 ASP A N 1
ATOM 773 C CA . ASP A 1 103 ? 2.851 -7.385 14.299 1.00 97.56 103 ASP A CA 1
ATOM 774 C C . ASP A 1 103 ? 4.384 -7.352 14.245 1.00 97.56 103 ASP A C 1
ATOM 776 O O . ASP A 1 103 ? 4.997 -8.140 13.527 1.00 97.56 103 ASP A O 1
ATOM 780 N N . SER A 1 104 ? 5.004 -6.448 15.009 1.00 96.00 104 SER A N 1
ATOM 781 C CA . SER A 1 104 ? 6.462 -6.269 15.028 1.00 96.00 104 SER A CA 1
ATOM 782 C C . SER A 1 104 ? 7.238 -7.432 15.645 1.00 96.00 104 SER A C 1
ATOM 784 O O . SER A 1 104 ? 8.441 -7.531 15.415 1.00 96.00 104 SER A O 1
ATOM 786 N N . GLU A 1 105 ? 6.575 -8.300 16.412 1.00 97.12 105 GLU A N 1
ATOM 787 C CA . GLU A 1 105 ? 7.206 -9.464 17.041 1.00 97.12 105 GLU A CA 1
ATOM 788 C C . GLU A 1 105 ? 7.147 -10.704 16.136 1.00 97.12 105 GLU A C 1
ATOM 790 O O . GLU A 1 105 ? 7.807 -11.714 16.397 1.00 97.12 105 GLU A O 1
ATOM 795 N N . SER A 1 106 ? 6.373 -10.641 15.049 1.00 97.69 106 SER A N 1
ATOM 796 C CA . SER A 1 106 ? 6.269 -11.724 14.081 1.00 97.69 106 SER A CA 1
ATOM 797 C C . SER A 1 106 ? 7.517 -11.803 13.194 1.00 97.69 106 SER A C 1
ATOM 799 O O . SER A 1 106 ? 7.948 -10.792 12.633 1.00 97.69 106 SER A O 1
ATOM 801 N N . PRO A 1 107 ? 8.058 -13.007 12.923 1.00 96.94 107 PRO A N 1
ATOM 802 C CA . PRO A 1 107 ? 9.122 -13.177 11.932 1.00 96.94 107 PRO A CA 1
ATOM 803 C C . PRO A 1 107 ? 8.669 -12.835 10.502 1.00 96.94 107 PRO A C 1
ATOM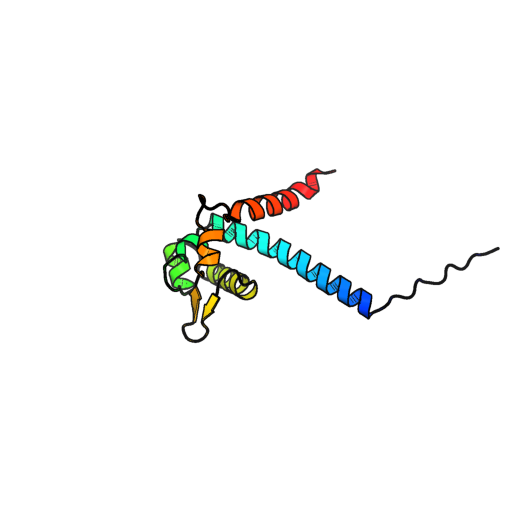 805 O O . PRO A 1 107 ? 9.502 -12.718 9.608 1.00 96.94 107 PRO A O 1
ATOM 808 N N . ALA A 1 108 ? 7.360 -12.684 10.274 1.00 97.69 108 ALA A N 1
ATOM 809 C CA . ALA A 1 108 ? 6.789 -12.256 9.005 1.00 97.69 108 ALA A CA 1
ATOM 810 C C . ALA A 1 108 ? 6.607 -10.728 8.900 1.00 97.69 108 ALA A C 1
ATOM 812 O O . ALA A 1 108 ? 5.996 -10.277 7.937 1.00 97.69 108 ALA A O 1
ATOM 813 N N . TYR A 1 109 ? 7.091 -9.925 9.858 1.00 97.75 109 TYR A N 1
ATOM 814 C CA . TYR A 1 109 ? 6.927 -8.469 9.838 1.00 97.75 109 TYR A CA 1
ATOM 815 C C . TYR A 1 109 ? 7.688 -7.812 8.670 1.00 97.75 109 TYR A C 1
ATOM 817 O O . TYR A 1 109 ? 8.916 -7.713 8.663 1.00 97.75 109 TYR A O 1
ATOM 825 N N . LEU A 1 110 ? 6.947 -7.342 7.667 1.00 97.75 110 LEU A N 1
ATOM 826 C CA . LEU A 1 110 ? 7.466 -6.817 6.402 1.00 97.75 110 LEU A CA 1
ATOM 827 C C . LEU A 1 110 ? 7.786 -5.312 6.350 1.00 97.75 110 LEU A C 1
ATOM 829 O O . LEU A 1 110 ? 8.604 -4.955 5.499 1.00 97.75 110 LEU A O 1
ATOM 833 N N . PRO A 1 111 ? 7.218 -4.392 7.163 1.00 97.56 111 PRO A N 1
ATOM 834 C CA . PRO A 1 111 ? 7.449 -2.957 6.968 1.00 97.56 111 PRO A CA 1
ATOM 835 C C . PRO A 1 111 ? 8.928 -2.553 6.921 1.00 97.56 111 PRO A C 1
ATOM 837 O O . PRO A 1 111 ? 9.309 -1.739 6.080 1.00 97.56 111 PRO A O 1
ATOM 840 N N . GLY A 1 112 ? 9.785 -3.179 7.735 1.00 95.69 112 GLY A N 1
ATOM 841 C CA . GLY A 1 112 ? 11.234 -2.946 7.699 1.00 95.69 112 GLY A CA 1
ATOM 842 C C . GLY A 1 112 ? 11.883 -3.292 6.350 1.00 95.69 112 GLY A C 1
ATOM 843 O O . GLY A 1 112 ? 12.763 -2.569 5.886 1.00 95.69 112 GLY A O 1
ATOM 844 N N . PHE A 1 113 ? 11.409 -4.337 5.667 1.00 96.44 113 PHE A N 1
ATOM 845 C CA . PHE A 1 113 ? 11.899 -4.722 4.341 1.00 96.44 113 PHE A CA 1
ATOM 846 C C . PHE A 1 113 ? 11.604 -3.641 3.289 1.00 96.44 113 PHE A C 1
ATOM 848 O O . PHE A 1 113 ? 12.489 -3.244 2.528 1.00 96.44 113 PHE A O 1
ATOM 855 N N . PHE A 1 114 ? 10.392 -3.081 3.304 1.00 97.81 114 PHE A N 1
ATOM 856 C CA . PHE A 1 114 ? 10.021 -1.975 2.414 1.00 97.81 114 PHE A CA 1
ATOM 857 C C . PHE A 1 114 ? 10.768 -0.675 2.741 1.00 97.81 114 PHE A C 1
ATOM 859 O O . PHE A 1 114 ? 11.117 0.078 1.831 1.00 97.81 114 PHE A O 1
ATOM 866 N N . GLN A 1 115 ? 11.067 -0.419 4.018 1.00 96.81 115 GLN A N 1
ATOM 867 C CA . GLN A 1 115 ? 11.892 0.722 4.424 1.00 96.81 115 GLN A CA 1
ATOM 868 C C . GLN A 1 115 ? 13.325 0.618 3.872 1.00 96.81 115 GLN A C 1
ATOM 870 O O . GLN A 1 115 ? 13.851 1.619 3.387 1.00 96.81 115 GLN A O 1
ATOM 875 N N . ILE A 1 116 ? 13.931 -0.577 3.877 1.00 96.38 116 ILE A N 1
ATOM 876 C CA . ILE A 1 116 ? 15.260 -0.823 3.283 1.00 96.38 116 ILE A CA 1
ATOM 877 C C . ILE A 1 116 ? 15.244 -0.569 1.771 1.00 96.38 116 ILE A C 1
ATOM 879 O O . ILE A 1 116 ? 16.131 0.113 1.248 1.00 96.38 116 ILE A O 1
ATOM 883 N N . ALA A 1 117 ? 14.231 -1.083 1.068 1.00 95.75 117 ALA A N 1
ATOM 884 C CA . ALA A 1 117 ? 14.088 -0.876 -0.371 1.00 95.75 117 ALA A CA 1
ATOM 885 C C . ALA A 1 117 ? 13.947 0.618 -0.714 1.00 95.75 117 ALA A C 1
ATOM 887 O O . ALA A 1 117 ? 14.682 1.136 -1.555 1.00 95.75 117 ALA A O 1
ATOM 888 N N . LEU A 1 118 ? 13.069 1.338 -0.005 1.00 95.50 118 LEU A N 1
ATOM 889 C CA . LEU A 1 118 ? 12.877 2.776 -0.204 1.00 95.50 118 LEU A CA 1
ATOM 890 C C . LEU A 1 118 ? 14.145 3.581 0.116 1.00 95.50 118 LEU A C 1
ATOM 892 O O . LEU A 1 118 ? 14.496 4.490 -0.634 1.00 95.50 118 LEU A O 1
ATOM 896 N N . GLY A 1 119 ? 14.844 3.244 1.204 1.00 95.00 119 GLY A N 1
ATOM 897 C CA . GLY A 1 119 ? 16.118 3.869 1.568 1.00 95.00 119 GLY A CA 1
ATOM 898 C C . GLY A 1 119 ? 17.162 3.721 0.462 1.00 95.00 119 GLY A C 1
ATOM 899 O O . GLY A 1 119 ? 17.761 4.707 0.046 1.00 95.00 119 GLY A O 1
ATOM 900 N N . SER A 1 120 ? 17.287 2.517 -0.100 1.00 94.00 120 SER A N 1
ATOM 901 C CA . SER A 1 120 ? 18.223 2.227 -1.195 1.00 94.00 120 SER A CA 1
ATOM 902 C C . SER A 1 120 ? 17.936 3.063 -2.450 1.00 94.00 120 SER A C 1
ATOM 904 O O . SER A 1 120 ? 18.860 3.565 -3.089 1.00 94.00 120 SER A O 1
ATOM 906 N N . VAL A 1 121 ? 16.656 3.272 -2.784 1.00 93.62 121 VAL A N 1
ATOM 907 C CA . VAL A 1 121 ? 16.247 4.155 -3.893 1.00 93.62 121 VAL A CA 1
ATOM 908 C C . VAL A 1 121 ? 16.623 5.611 -3.605 1.00 93.62 121 VAL A C 1
ATOM 910 O O . VAL A 1 121 ? 17.205 6.272 -4.467 1.00 93.62 121 VAL A O 1
ATOM 913 N N . LEU A 1 122 ? 16.334 6.106 -2.397 1.00 94.19 122 LEU A N 1
ATOM 914 C CA . LEU A 1 122 ? 16.653 7.477 -1.973 1.00 94.19 122 LEU A CA 1
ATOM 915 C C . LEU A 1 122 ? 18.164 7.752 -1.922 1.00 94.19 122 LEU A C 1
ATOM 917 O O . LEU A 1 122 ? 18.588 8.879 -2.180 1.00 94.19 122 LEU A O 1
ATOM 921 N N . ASP A 1 123 ? 18.963 6.737 -1.598 1.00 95.19 123 ASP A N 1
ATOM 922 C CA . ASP A 1 123 ? 20.421 6.823 -1.513 1.00 95.19 123 ASP A CA 1
ATOM 923 C C . ASP A 1 123 ? 21.119 6.647 -2.864 1.00 95.19 123 ASP A C 1
ATOM 925 O O . ASP A 1 123 ? 22.282 7.026 -2.990 1.00 95.19 123 ASP A O 1
ATOM 929 N N . SER A 1 124 ? 20.432 6.134 -3.889 1.00 94.44 124 SER A N 1
ATOM 930 C CA . SER A 1 124 ? 21.030 5.875 -5.206 1.00 94.44 124 SER A CA 1
ATOM 931 C C . SER A 1 124 ? 21.796 7.063 -5.824 1.00 94.44 124 SER A C 1
ATOM 933 O O . SER A 1 124 ? 22.867 6.820 -6.386 1.00 94.44 124 SER A O 1
ATOM 935 N N . PRO A 1 125 ? 21.384 8.344 -5.668 1.00 94.81 125 PRO A N 1
ATOM 936 C CA . PRO A 1 125 ? 22.151 9.477 -6.194 1.00 94.81 125 PRO A CA 1
ATOM 937 C C . PRO A 1 125 ? 23.454 9.766 -5.431 1.00 94.81 125 PRO A C 1
ATOM 939 O O . PRO A 1 125 ? 24.227 10.610 -5.867 1.00 94.81 125 PRO A O 1
ATOM 942 N N . ARG A 1 126 ? 23.700 9.121 -4.280 1.00 93.12 126 ARG A N 1
ATOM 943 C CA . ARG A 1 126 ? 24.912 9.300 -3.455 1.00 93.12 126 ARG A CA 1
ATOM 944 C C . ARG A 1 126 ? 26.069 8.381 -3.862 1.00 93.12 126 ARG A C 1
ATOM 946 O O . ARG A 1 126 ? 27.138 8.475 -3.273 1.00 93.12 126 ARG A O 1
ATOM 953 N N . ILE A 1 127 ? 25.853 7.474 -4.819 1.00 89.19 127 ILE A N 1
ATOM 954 C CA . ILE A 1 127 ? 26.838 6.462 -5.253 1.00 89.19 127 ILE A CA 1
ATOM 955 C C . ILE A 1 127 ? 27.854 7.037 -6.273 1.00 89.19 127 ILE A C 1
ATOM 957 O O . ILE A 1 127 ? 28.756 6.338 -6.729 1.00 89.19 127 ILE A O 1
ATOM 961 N N . THR A 1 128 ? 27.759 8.326 -6.599 1.00 68.81 128 THR A N 1
ATOM 962 C CA . THR A 1 128 ? 28.668 9.062 -7.499 1.00 68.81 128 THR A CA 1
ATOM 963 C C . THR A 1 128 ? 29.527 10.060 -6.743 1.00 68.81 128 THR A C 1
ATOM 965 O O . THR A 1 128 ? 30.710 10.212 -7.114 1.00 68.81 128 THR A O 1
#

Mean predicted aligned error: 4.64 Å

Sequence (128 aa):
MSTIEQPVEVDGDKLMQFVFRAVDEVGATLNAALVVIGDKLGWYRALAGTGGLSPSELAERTGSAERYVREWLNAQAAGGFVTYDPDSGRYSLPPEQTVALTDSESPAYLPGFFQIALGSVLDSPRIT

Nearest PDB structures (foldseek):
  8g5s-assembly1_A  TM=9.000E-01  e=8.993E-08  Streptomyces sp. CB03234
  5f8e-assembly2_C  TM=8.759E-01  e=2.254E-07  Mycobacterium tuberculosis H37Rv
  7y3h-assembly1_A  TM=7.397E-01  e=9.323E-04  Apiospora montagnei NRRL 25634
  7wup-assembly1_B  TM=7.329E-01  e=1.108E-03  Apiospora montagnei NRRL 25634
  8har-assembly1_B  TM=6.555E-01  e=3.720E-04  Streptomyces sp. KO-3988

pLDDT: mean 94.83, std 9.36, range [42.62, 98.81]

Solvent-accessible surface area (backbone atoms only — not comparable to full-atom values): 7318 Å² total; per-residue (Å²): 137,82,82,76,80,73,78,82,82,79,58,65,68,62,48,51,54,51,49,52,54,52,50,52,54,52,49,51,55,58,46,29,51,52,52,44,48,34,53,75,60,38,52,54,61,68,30,42,91,56,90,37,39,38,41,60,58,49,12,65,75,55,77,45,61,39,72,60,42,39,54,50,50,53,53,32,32,76,70,66,63,28,46,70,41,84,90,81,60,26,38,28,42,51,71,70,50,32,44,26,62,58,34,83,87,42,96,60,43,42,60,66,58,33,46,53,55,47,50,52,62,73,47,55,82,73,80,118

Foldseek 3Di:
DDDDPDPDDDDPVVVVVVVVVVVVVVLVLVVLVLLLVCLVLCLLVLQPPPQWDALVRSCVVSVHDSVVSVVSQVSCCVVVLWPADPVVRTIHGDPVSSCCSPPPVDPNPCNVVSVVSNVCVVCVVVPD